Protein AF-A0A8T5V1B7-F1 (afdb_monomer_lite)

Secondary structure (DSSP, 8-state):
-----HHHHHHHHHHHHHHHHHHHHHTS-HHHHHHHHHHHHHHHHH-SS--HHHHHHHHHHHHHHHHHHT-

pLDDT: mean 72.94, std 13.26, range [41.91, 89.44]

Organism: NCBI:txid2874285

Sequence (71 aa):
MKFRKSSENKIQENQKKSKDLLKKASNCKTEELENLLKLIETTTVTSKDTDNDLLMAKTMVTSRLASIRDK

Structure (mmCIF, N/CA/C/O backbone):
data_AF-A0A8T5V1B7-F1
#
_entry.id   AF-A0A8T5V1B7-F1
#
loop_
_atom_site.group_PDB
_atom_site.id
_atom_site.type_symbol
_atom_site.label_atom_id
_atom_site.label_alt_id
_atom_site.label_comp_id
_atom_site.label_asym_id
_atom_sit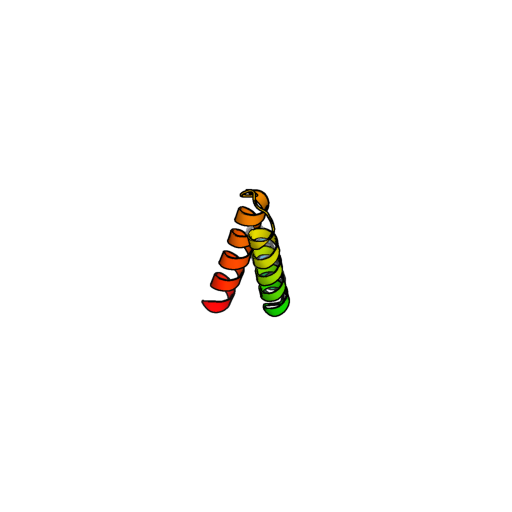e.label_entity_id
_atom_site.label_seq_id
_atom_site.pdbx_PDB_ins_code
_atom_site.Cartn_x
_atom_site.Cartn_y
_atom_site.Cartn_z
_atom_site.occupancy
_atom_site.B_iso_or_equiv
_atom_site.auth_seq_id
_atom_site.auth_comp_id
_atom_site.auth_asym_id
_atom_site.auth_atom_id
_atom_site.pdbx_PDB_model_num
ATOM 1 N N . MET A 1 1 ? -54.921 10.788 9.451 1.00 41.91 1 MET A N 1
ATOM 2 C CA . MET A 1 1 ? -54.129 9.895 8.572 1.00 41.91 1 MET A CA 1
ATOM 3 C C . MET A 1 1 ? -52.650 10.052 8.910 1.00 41.91 1 MET A C 1
ATOM 5 O O . MET A 1 1 ? -52.158 11.171 8.868 1.00 41.91 1 MET A O 1
ATOM 9 N N . LYS A 1 2 ? -51.955 8.980 9.317 1.00 53.12 2 LYS A N 1
ATOM 10 C CA . LYS A 1 2 ? -50.514 8.999 9.637 1.00 53.12 2 LYS A CA 1
ATOM 11 C C . LYS A 1 2 ? -49.751 8.219 8.570 1.00 53.12 2 LYS A C 1
ATOM 13 O O . LYS A 1 2 ? -49.730 7.001 8.650 1.00 53.12 2 LYS A O 1
ATOM 18 N N . PHE A 1 3 ? -49.088 8.900 7.638 1.00 56.66 3 PHE A N 1
ATOM 19 C CA . PHE A 1 3 ? -48.089 8.267 6.769 1.00 56.66 3 PHE A CA 1
ATOM 20 C C . PHE A 1 3 ? -46.984 9.254 6.390 1.00 56.66 3 PHE A C 1
ATOM 22 O O . PHE A 1 3 ? -47.073 9.939 5.378 1.00 56.66 3 PHE A O 1
ATOM 29 N N . ARG A 1 4 ? -45.923 9.308 7.203 1.00 58.84 4 ARG A N 1
ATOM 30 C CA . ARG A 1 4 ? -44.585 9.783 6.807 1.00 58.84 4 ARG A CA 1
ATOM 31 C C . ARG A 1 4 ? -43.537 9.038 7.641 1.00 58.84 4 ARG A C 1
ATOM 33 O O . ARG A 1 4 ? -43.214 9.483 8.731 1.00 58.84 4 ARG A O 1
ATOM 40 N N . LYS A 1 5 ? -43.067 7.875 7.175 1.00 54.94 5 LYS A N 1
ATOM 41 C CA . LYS A 1 5 ? -41.910 7.154 7.763 1.00 54.94 5 LYS A CA 1
ATOM 42 C C . LYS A 1 5 ? -41.002 6.457 6.733 1.00 54.94 5 LYS A C 1
ATOM 44 O O . LYS A 1 5 ? -40.129 5.686 7.103 1.00 54.94 5 LYS A O 1
ATOM 49 N N . SER A 1 6 ? -41.182 6.693 5.429 1.00 53.59 6 SER A N 1
ATOM 50 C CA . SER A 1 6 ? -40.465 5.904 4.410 1.00 53.59 6 SER A CA 1
ATOM 51 C C . SER A 1 6 ? -39.054 6.410 4.068 1.00 53.59 6 SER A C 1
ATOM 53 O O . SER A 1 6 ? -38.291 5.659 3.464 1.00 53.59 6 SER A O 1
ATOM 55 N N . SER A 1 7 ? -38.690 7.651 4.407 1.00 53.47 7 SER A N 1
ATOM 56 C CA . SER A 1 7 ? -37.392 8.237 4.029 1.00 53.47 7 SER A CA 1
ATOM 57 C C . SER A 1 7 ? -36.257 7.907 5.005 1.00 53.47 7 SER A C 1
ATOM 59 O O . SER A 1 7 ? -35.120 7.753 4.567 1.00 53.47 7 SER A O 1
ATOM 61 N N . GLU A 1 8 ? -36.546 7.730 6.297 1.00 53.34 8 GLU A N 1
ATOM 62 C CA . GLU A 1 8 ? -35.529 7.420 7.320 1.00 53.34 8 GLU A CA 1
ATOM 63 C C . GLU A 1 8 ? -34.896 6.032 7.126 1.00 53.34 8 GLU A C 1
ATOM 65 O O . GLU A 1 8 ? -33.683 5.882 7.275 1.00 53.34 8 GLU A O 1
ATOM 70 N N . ASN A 1 9 ? -35.675 5.035 6.689 1.00 53.72 9 ASN A N 1
ATOM 71 C CA . ASN A 1 9 ? -35.175 3.670 6.480 1.00 53.72 9 ASN A CA 1
ATOM 72 C C . ASN A 1 9 ? -34.156 3.565 5.330 1.00 53.72 9 ASN A C 1
ATOM 74 O O . ASN A 1 9 ? -33.159 2.857 5.462 1.00 53.72 9 ASN A O 1
ATOM 78 N N . LYS A 1 10 ? -34.345 4.305 4.225 1.00 51.84 10 LYS A N 1
ATOM 79 C CA . LYS A 1 10 ? -33.398 4.293 3.088 1.00 51.84 10 LYS A CA 1
ATOM 80 C C . LYS A 1 10 ? -32.051 4.933 3.433 1.00 51.84 10 LYS A C 1
ATOM 82 O O . LYS A 1 10 ? -31.013 4.500 2.936 1.00 51.84 10 LYS A O 1
ATOM 87 N N . ILE A 1 11 ? -32.053 5.959 4.285 1.00 56.81 11 ILE A N 1
ATOM 88 C CA . ILE A 1 11 ? -30.826 6.638 4.726 1.00 56.81 11 ILE A CA 1
ATOM 89 C C . ILE A 1 11 ? -30.018 5.709 5.642 1.00 56.81 11 ILE A C 1
ATOM 91 O O . ILE A 1 11 ? -28.804 5.585 5.475 1.00 56.81 11 ILE A O 1
ATOM 95 N N . GLN A 1 12 ? -30.687 4.996 6.553 1.00 56.84 12 GLN A N 1
ATOM 96 C CA . GLN A 1 12 ? -30.032 4.022 7.429 1.00 56.84 12 GLN A CA 1
ATOM 97 C C . GLN A 1 12 ? -29.469 2.815 6.664 1.00 56.84 12 GLN A C 1
ATOM 99 O O . GLN A 1 12 ? -28.353 2.386 6.957 1.00 56.84 12 GLN A O 1
ATOM 104 N N . GLU A 1 13 ? -30.172 2.296 5.650 1.00 58.59 13 GLU A N 1
ATOM 105 C CA . GLU A 1 13 ? -29.653 1.208 4.805 1.00 58.59 13 GLU A CA 1
ATOM 106 C C . GLU A 1 13 ? -28.384 1.604 4.043 1.00 58.59 13 GLU A C 1
ATOM 108 O O . GLU A 1 13 ? -27.415 0.839 4.009 1.00 58.59 13 GLU A O 1
ATOM 113 N N . ASN A 1 14 ? -28.352 2.810 3.468 1.00 58.47 14 ASN A N 1
ATOM 114 C CA . ASN A 1 14 ? -27.178 3.297 2.745 1.00 58.4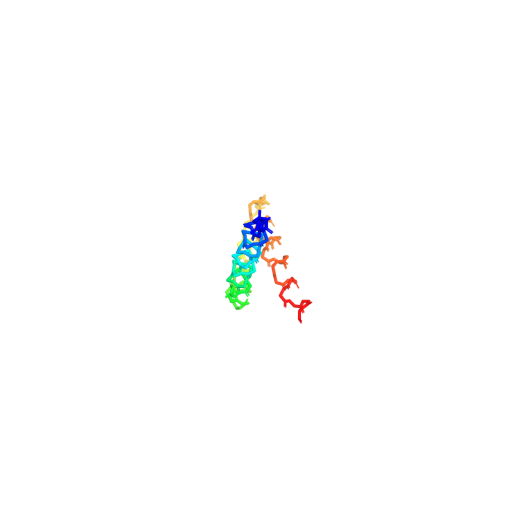7 14 ASN A CA 1
ATOM 115 C C . ASN A 1 14 ? -25.984 3.544 3.675 1.00 58.47 14 ASN A C 1
ATOM 117 O O . ASN A 1 14 ? -24.855 3.226 3.305 1.00 58.47 14 ASN A O 1
ATOM 121 N N . GLN A 1 15 ? -26.215 4.042 4.896 1.00 59.88 15 GLN A N 1
ATOM 122 C CA . GLN A 1 15 ? -25.161 4.169 5.909 1.00 59.88 15 GLN A CA 1
ATOM 123 C C . GLN A 1 15 ? -24.638 2.812 6.395 1.00 59.88 15 GLN A C 1
ATOM 125 O O . GLN A 1 15 ? -23.460 2.679 6.719 1.00 59.88 15 GLN A O 1
ATOM 130 N N . LYS A 1 16 ? -25.496 1.790 6.454 1.00 68.38 16 LYS A N 1
ATOM 131 C CA . LYS A 1 16 ? -25.092 0.438 6.848 1.00 68.38 16 LYS A CA 1
ATOM 132 C C . LYS A 1 16 ? -24.235 -0.221 5.764 1.00 68.38 16 LYS A C 1
ATOM 134 O O . LYS A 1 16 ? -23.168 -0.738 6.075 1.00 68.38 16 LYS A O 1
ATOM 139 N N . LYS A 1 17 ? -24.626 -0.094 4.490 1.00 68.62 17 LYS A N 1
ATOM 140 C CA . LYS A 1 17 ? -23.835 -0.579 3.343 1.00 68.62 17 LYS A CA 1
ATOM 141 C C . LYS A 1 17 ? -22.463 0.079 3.243 1.00 68.62 17 LYS A C 1
ATOM 143 O O . LYS A 1 17 ? -21.478 -0.615 3.013 1.00 68.62 17 LYS A O 1
ATOM 148 N N . SER A 1 18 ? -22.378 1.396 3.419 1.00 66.69 18 SER A N 1
ATOM 149 C CA . SER A 1 18 ? -21.092 2.101 3.384 1.00 66.69 18 SER A CA 1
ATOM 150 C C . SER A 1 18 ? -20.205 1.732 4.573 1.00 66.69 18 SER A C 1
ATOM 152 O O . SER A 1 18 ? -19.009 1.524 4.385 1.00 66.69 18 SER A O 1
ATOM 154 N N . LYS A 1 19 ? -20.776 1.541 5.771 1.00 72.81 19 LYS A N 1
ATOM 155 C CA . LYS A 1 19 ? -20.045 0.999 6.928 1.00 72.81 19 LYS A CA 1
ATOM 156 C C . LYS A 1 19 ? -19.549 -0.426 6.691 1.00 72.81 19 LYS A C 1
ATOM 158 O O . LYS A 1 19 ? -18.408 -0.709 7.032 1.00 72.81 19 LYS A O 1
ATOM 163 N N . ASP A 1 20 ? -20.347 -1.296 6.081 1.00 69.94 20 ASP A N 1
ATOM 164 C CA . ASP A 1 20 ? -19.941 -2.671 5.762 1.00 69.94 20 ASP A CA 1
ATOM 165 C C . ASP A 1 20 ? -18.848 -2.712 4.686 1.00 69.94 20 ASP A C 1
ATOM 167 O O . ASP A 1 20 ? -17.897 -3.487 4.801 1.00 69.94 20 ASP A O 1
ATOM 171 N N . LEU A 1 21 ? -18.932 -1.844 3.672 1.00 66.19 21 LEU A N 1
ATOM 172 C CA . LEU A 1 21 ? -17.880 -1.667 2.667 1.00 66.19 21 LEU A CA 1
ATOM 173 C C . LEU A 1 21 ? -16.592 -1.127 3.290 1.00 66.19 21 LEU A C 1
ATOM 175 O O . LEU A 1 21 ? -15.522 -1.655 3.008 1.00 66.19 21 LEU A O 1
ATOM 179 N N . LEU A 1 22 ? -16.688 -0.143 4.188 1.00 58.97 22 LEU A N 1
ATOM 180 C CA . LEU A 1 22 ? -15.548 0.359 4.957 1.00 58.97 22 LEU A CA 1
ATOM 181 C C . LEU A 1 22 ? -14.936 -0.732 5.832 1.00 58.97 22 LEU A C 1
ATOM 183 O O . LEU A 1 22 ? -13.715 -0.835 5.886 1.00 58.97 22 LEU A O 1
ATOM 187 N N . LYS A 1 23 ? -15.767 -1.569 6.466 1.00 63.78 23 LYS A N 1
ATOM 188 C CA . LYS A 1 23 ? -15.325 -2.683 7.311 1.00 63.78 23 LYS A CA 1
ATOM 189 C C . LYS A 1 23 ? -14.600 -3.753 6.493 1.00 63.78 23 LYS A C 1
ATOM 191 O O . LYS A 1 23 ? -13.552 -4.240 6.904 1.00 63.78 23 LYS A O 1
ATOM 196 N N . LYS A 1 24 ? -15.113 -4.074 5.301 1.00 62.59 24 LYS A N 1
ATOM 197 C CA . LYS A 1 24 ? -14.449 -4.968 4.338 1.00 62.59 24 LYS A CA 1
ATOM 198 C C . LYS A 1 24 ? -13.147 -4.373 3.814 1.00 62.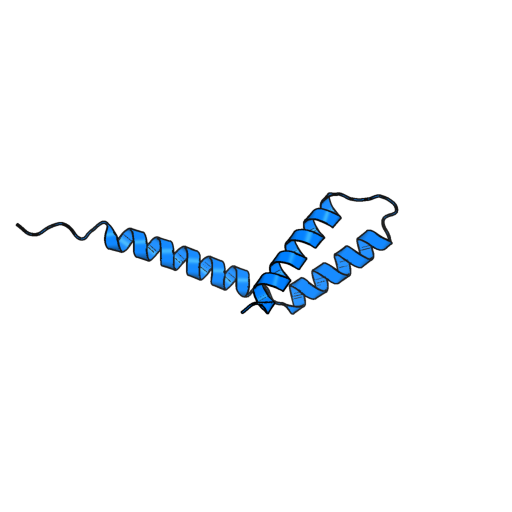59 24 LYS A C 1
ATOM 200 O O . LYS A 1 24 ? -12.137 -5.062 3.808 1.00 62.59 24 LYS A O 1
ATOM 205 N N . ALA A 1 25 ? -13.143 -3.090 3.460 1.00 56.78 25 ALA A N 1
ATOM 206 C CA . ALA A 1 25 ? -11.933 -2.389 3.055 1.00 56.78 25 ALA A CA 1
ATOM 207 C C . ALA A 1 25 ? -10.910 -2.319 4.200 1.00 56.78 25 ALA A C 1
ATOM 209 O O . ALA A 1 25 ? -9.708 -2.281 3.952 1.00 56.78 25 ALA A O 1
ATOM 210 N N . SER A 1 26 ? -11.342 -2.232 5.465 1.00 59.00 26 SER A N 1
ATOM 211 C CA . SER A 1 26 ? -10.449 -2.218 6.639 1.00 59.00 26 SER A CA 1
ATOM 212 C C . SER A 1 26 ? -9.957 -3.601 7.037 1.00 59.00 26 SER A C 1
ATOM 214 O O . SER A 1 26 ? -8.960 -3.696 7.731 1.00 59.00 26 SER A O 1
ATOM 216 N N . ASN A 1 27 ? -10.631 -4.654 6.574 1.00 64.81 27 ASN A N 1
ATOM 217 C CA . ASN A 1 27 ? -10.188 -6.036 6.729 1.00 64.81 27 ASN A CA 1
ATOM 218 C C . ASN A 1 27 ? -9.220 -6.470 5.618 1.00 64.81 27 ASN A C 1
ATOM 220 O O . ASN A 1 27 ? -8.867 -7.646 5.557 1.00 64.81 27 ASN A O 1
ATOM 224 N N . CYS A 1 28 ? -8.801 -5.555 4.735 1.00 67.50 28 CYS A N 1
ATOM 225 C CA . CYS A 1 28 ? -7.607 -5.775 3.927 1.00 67.50 28 CYS A CA 1
ATOM 226 C C . CYS A 1 28 ? -6.463 -6.032 4.913 1.00 67.50 28 CYS A C 1
ATOM 228 O O . CYS A 1 28 ? -6.202 -5.183 5.769 1.00 67.50 28 CYS A O 1
ATOM 230 N N . LYS A 1 29 ? -5.899 -7.245 4.898 1.00 72.81 29 LYS A N 1
ATOM 231 C CA . LYS A 1 29 ? -5.015 -7.683 5.977 1.00 72.81 29 LYS A CA 1
ATOM 232 C C . LYS A 1 29 ? -3.796 -6.776 5.998 1.00 72.81 29 LYS A C 1
ATOM 234 O O . LYS A 1 29 ? -3.158 -6.566 4.969 1.00 72.81 29 LYS A O 1
ATOM 239 N N . THR A 1 30 ? -3.470 -6.252 7.170 1.00 75.00 30 THR A N 1
ATOM 240 C CA . THR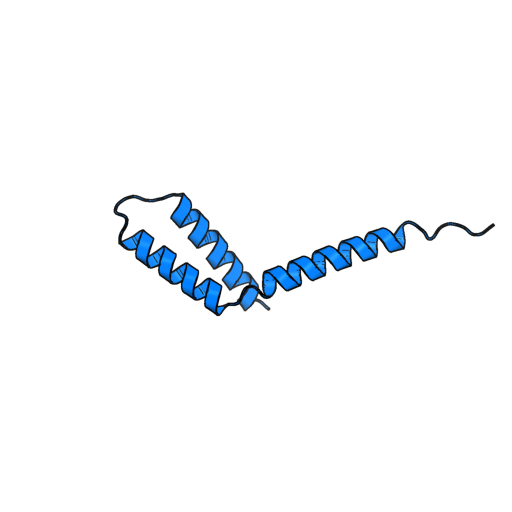 A 1 30 ? -2.322 -5.363 7.375 1.00 75.00 30 THR A CA 1
ATOM 241 C C . THR A 1 30 ? -1.035 -6.000 6.848 1.00 75.00 30 THR A C 1
ATOM 243 O O . THR A 1 30 ? -0.265 -5.340 6.165 1.00 75.00 30 THR A O 1
ATOM 246 N N . GLU A 1 31 ? -0.881 -7.313 7.041 1.00 79.50 31 GLU A N 1
ATOM 247 C CA . GLU A 1 31 ? 0.225 -8.117 6.505 1.00 79.50 31 GLU A CA 1
ATOM 248 C C . GLU A 1 31 ? 0.302 -8.100 4.969 1.00 79.50 31 GLU A C 1
ATOM 250 O O . GLU A 1 31 ? 1.384 -8.013 4.393 1.00 79.50 31 GLU A O 1
ATOM 255 N N . GLU A 1 32 ? -0.840 -8.168 4.280 1.00 82.38 32 GLU A N 1
ATOM 256 C CA . GLU A 1 32 ? -0.889 -8.125 2.813 1.00 82.38 32 GLU A CA 1
ATOM 257 C C . GLU A 1 32 ? -0.497 -6.730 2.304 1.00 82.38 32 GLU A C 1
ATOM 259 O O . GLU A 1 32 ? 0.255 -6.622 1.338 1.00 82.38 32 GLU A O 1
ATOM 264 N N . LEU A 1 33 ? -0.939 -5.668 2.989 1.00 83.38 33 LEU A N 1
ATOM 265 C CA . LEU A 1 33 ? -0.566 -4.279 2.691 1.00 83.38 33 LEU A CA 1
ATOM 266 C C . LEU A 1 33 ? 0.926 -4.007 2.937 1.00 83.38 33 LEU A C 1
ATOM 268 O O . LEU A 1 33 ? 1.568 -3.355 2.115 1.00 83.38 33 LEU A O 1
ATOM 272 N N . GLU A 1 34 ? 1.494 -4.521 4.028 1.00 84.44 34 GLU A N 1
ATOM 273 C CA . GLU A 1 34 ? 2.927 -4.407 4.335 1.00 84.44 34 GLU A CA 1
ATOM 274 C C . GLU A 1 34 ? 3.791 -5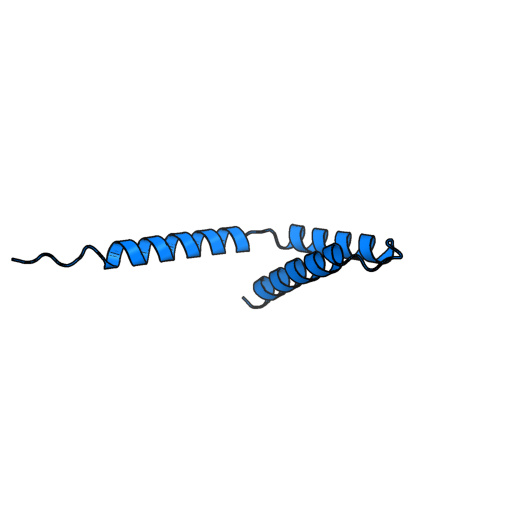.155 3.312 1.00 84.44 34 GLU A C 1
ATOM 276 O O . GLU A 1 34 ? 4.795 -4.622 2.832 1.00 84.44 34 GLU A O 1
ATOM 281 N N . ASN A 1 35 ? 3.372 -6.359 2.912 1.00 87.38 35 ASN A N 1
ATOM 282 C CA . ASN A 1 35 ? 4.042 -7.114 1.855 1.00 87.38 35 ASN A CA 1
ATOM 283 C C . ASN A 1 35 ? 3.989 -6.378 0.510 1.00 87.38 35 ASN A C 1
ATOM 285 O O . ASN A 1 35 ? 5.000 -6.318 -0.193 1.00 87.38 35 ASN A O 1
ATOM 289 N N . LEU A 1 36 ? 2.844 -5.776 0.167 1.00 86.56 36 LEU A N 1
ATOM 290 C CA . LEU A 1 36 ? 2.696 -4.977 -1.052 1.00 86.56 36 LEU A CA 1
ATOM 291 C C . LEU A 1 36 ? 3.624 -3.756 -1.040 1.00 86.56 36 LEU A C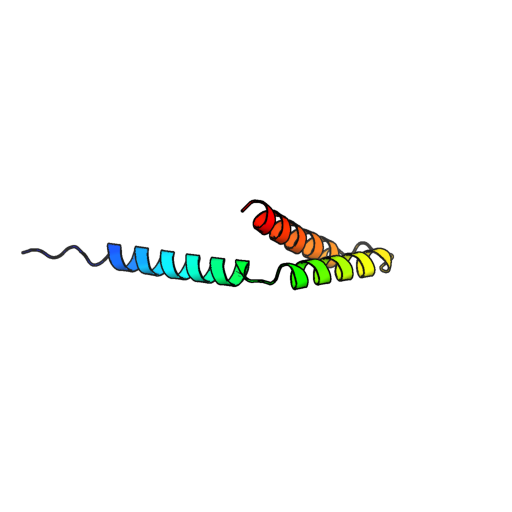 1
ATOM 293 O O . LEU A 1 36 ? 4.280 -3.474 -2.041 1.00 86.56 36 LEU A O 1
ATOM 297 N N . LEU A 1 37 ? 3.711 -3.059 0.099 1.00 87.56 37 LEU A N 1
ATOM 298 C CA . LEU A 1 37 ? 4.588 -1.902 0.271 1.00 87.56 37 LEU A CA 1
ATOM 299 C C . LEU A 1 37 ? 6.054 -2.281 0.046 1.00 87.56 37 LEU A C 1
ATOM 301 O O . LEU A 1 37 ? 6.756 -1.612 -0.707 1.00 87.56 37 LEU A O 1
ATOM 305 N N . LYS A 1 38 ? 6.497 -3.392 0.641 1.00 89.31 38 LYS A N 1
ATOM 306 C CA . LYS A 1 38 ? 7.870 -3.890 0.499 1.00 89.31 38 LYS A CA 1
ATOM 307 C C . LYS A 1 38 ? 8.202 -4.259 -0.948 1.00 89.31 38 LYS A C 1
ATOM 309 O O . LYS A 1 38 ? 9.314 -4.013 -1.416 1.00 89.31 38 LYS A O 1
ATOM 314 N N . LEU A 1 39 ? 7.237 -4.832 -1.665 1.00 89.44 39 LEU A N 1
ATOM 315 C CA . LEU A 1 39 ? 7.390 -5.190 -3.071 1.00 89.44 39 LEU A CA 1
ATOM 316 C C . LEU A 1 39 ? 7.519 -3.930 -3.937 1.00 89.44 39 LEU A C 1
ATOM 318 O O . LEU A 1 39 ? 8.483 -3.825 -4.686 1.00 89.44 39 LEU A O 1
ATOM 322 N N . ILE A 1 40 ? 6.645 -2.936 -3.736 1.00 86.62 40 ILE A N 1
ATOM 323 C CA . ILE A 1 40 ? 6.715 -1.624 -4.403 1.00 86.62 40 ILE A CA 1
ATOM 324 C C . ILE A 1 40 ? 8.068 -0.955 -4.149 1.00 86.62 40 ILE A C 1
ATOM 326 O O . ILE A 1 40 ? 8.698 -0.476 -5.087 1.00 86.62 40 ILE A O 1
ATOM 330 N N . GLU A 1 41 ? 8.554 -0.944 -2.908 1.00 85.88 41 GLU A N 1
ATOM 331 C CA . GLU A 1 41 ? 9.852 -0.351 -2.568 1.00 85.88 41 GLU A CA 1
ATOM 332 C C . GLU A 1 41 ? 11.015 -1.065 -3.252 1.00 85.88 41 GLU A C 1
ATOM 334 O O . GLU A 1 41 ? 11.896 -0.408 -3.803 1.00 85.88 41 GLU A O 1
ATOM 339 N N . THR A 1 42 ? 10.986 -2.397 -3.288 1.00 88.12 42 THR A N 1
ATOM 340 C CA . THR A 1 42 ? 12.005 -3.193 -3.982 1.00 88.12 42 THR A CA 1
ATOM 341 C C . THR A 1 42 ? 11.997 -2.890 -5.479 1.00 88.12 42 THR A C 1
ATOM 343 O O . THR A 1 42 ? 13.051 -2.628 -6.055 1.00 88.12 42 THR A O 1
ATOM 346 N N . THR A 1 43 ? 10.811 -2.850 -6.095 1.00 85.62 43 THR A N 1
ATOM 347 C CA . THR A 1 43 ? 10.652 -2.536 -7.518 1.00 85.62 43 THR A CA 1
ATOM 348 C C . THR A 1 43 ? 11.119 -1.116 -7.829 1.00 85.62 43 THR A C 1
ATOM 350 O O . THR A 1 43 ? 11.858 -0.940 -8.793 1.00 85.62 43 THR A O 1
ATOM 353 N N . THR A 1 44 ? 10.792 -0.141 -6.974 1.00 81.12 44 THR A N 1
ATOM 354 C CA . THR A 1 44 ? 11.202 1.268 -7.124 1.00 81.12 44 THR A CA 1
ATOM 355 C C . THR A 1 44 ? 12.723 1.436 -7.028 1.00 81.12 44 THR A C 1
ATOM 357 O O . THR A 1 44 ? 13.301 2.245 -7.742 1.00 81.12 44 THR A O 1
ATOM 360 N N . VAL A 1 45 ? 13.394 0.669 -6.158 1.00 81.94 45 VAL A N 1
ATOM 361 C CA . VAL A 1 45 ? 14.866 0.679 -6.042 1.00 81.94 45 VAL A CA 1
ATOM 362 C C . VAL A 1 45 ? 15.526 0.043 -7.269 1.00 81.94 45 VAL A C 1
ATOM 364 O O . VAL A 1 45 ? 16.593 0.480 -7.695 1.00 81.94 45 VAL A O 1
ATOM 367 N N . THR A 1 46 ? 14.907 -0.990 -7.845 1.00 80.06 46 THR A N 1
ATOM 368 C CA . THR A 1 46 ? 15.426 -1.652 -9.052 1.00 80.06 46 THR A CA 1
ATOM 369 C C . THR A 1 46 ? 15.126 -0.897 -10.347 1.00 80.06 46 THR A C 1
ATOM 371 O O . THR A 1 46 ? 15.902 -0.998 -11.299 1.00 80.06 46 THR A O 1
ATOM 374 N N . SER A 1 47 ? 14.027 -0.142 -10.410 1.00 74.81 47 SER A N 1
ATOM 375 C CA . SER A 1 47 ? 13.689 0.698 -11.557 1.00 74.81 47 SER A CA 1
ATOM 376 C C . SER A 1 47 ? 14.547 1.961 -11.534 1.00 74.81 47 SER A C 1
ATOM 378 O O . SER A 1 47 ? 14.450 2.770 -10.618 1.00 74.81 47 SER A O 1
ATOM 380 N N . LYS A 1 48 ? 15.394 2.150 -12.551 1.00 68.44 48 LYS A N 1
ATOM 381 C CA . LYS A 1 48 ? 16.190 3.383 -12.709 1.00 68.44 48 LYS A CA 1
ATOM 382 C C . LYS A 1 48 ? 15.339 4.619 -13.015 1.00 68.44 48 LYS A C 1
ATOM 384 O O . LYS A 1 48 ? 15.818 5.729 -12.809 1.00 68.44 48 LYS A O 1
ATOM 389 N N . ASP A 1 49 ? 14.110 4.417 -13.484 1.00 71.81 49 ASP A N 1
ATOM 390 C CA . ASP A 1 49 ? 13.163 5.478 -13.799 1.00 71.81 49 ASP A CA 1
ATOM 391 C C . ASP A 1 49 ? 12.129 5.644 -12.686 1.00 71.81 49 ASP A C 1
ATOM 393 O O . ASP A 1 49 ? 11.632 4.671 -12.113 1.00 71.81 49 ASP A O 1
ATOM 397 N N . THR A 1 50 ? 11.788 6.899 -12.397 1.00 70.06 50 THR A N 1
ATOM 398 C CA . THR A 1 50 ? 10.653 7.248 -11.542 1.00 70.06 50 THR A CA 1
ATOM 399 C C . THR A 1 50 ? 9.360 6.872 -12.245 1.00 70.06 50 THR A C 1
ATOM 401 O O . THR A 1 50 ? 8.832 7.624 -13.063 1.00 70.06 50 THR A O 1
ATOM 404 N N . ASP A 1 51 ? 8.855 5.692 -11.915 1.00 82.44 51 ASP A N 1
ATOM 405 C CA . ASP A 1 51 ? 7.539 5.251 -12.336 1.00 82.44 51 ASP A CA 1
ATOM 406 C C . ASP A 1 51 ? 6.473 5.902 -11.437 1.00 82.44 51 ASP A C 1
ATOM 408 O O . ASP A 1 51 ? 6.362 5.632 -10.233 1.00 82.44 51 ASP A O 1
ATOM 412 N N . ASN A 1 52 ? 5.708 6.818 -12.031 1.00 85.88 52 ASN A N 1
ATOM 413 C CA . ASN A 1 52 ? 4.634 7.539 -11.352 1.00 85.88 52 ASN A CA 1
ATOM 414 C C . ASN A 1 52 ? 3.553 6.590 -10.816 1.00 85.88 52 ASN A C 1
ATOM 416 O O . ASN A 1 52 ? 2.948 6.887 -9.781 1.00 85.88 52 ASN A O 1
ATOM 420 N N . ASP A 1 53 ? 3.347 5.439 -11.458 1.00 86.81 53 ASP A N 1
ATOM 421 C CA . ASP A 1 53 ? 2.357 4.460 -11.019 1.00 86.81 53 ASP A CA 1
ATOM 422 C C . ASP A 1 53 ? 2.830 3.738 -9.750 1.00 86.81 53 ASP A C 1
ATOM 424 O O . ASP A 1 53 ? 2.047 3.545 -8.815 1.00 86.81 53 ASP A O 1
ATOM 428 N N . LEU A 1 54 ? 4.130 3.435 -9.644 1.00 86.50 54 LEU A N 1
ATOM 429 C CA . LEU A 1 54 ? 4.745 2.883 -8.428 1.00 86.50 54 LEU A CA 1
ATOM 430 C C . LEU A 1 54 ? 4.683 3.874 -7.255 1.00 86.50 54 LEU A C 1
ATOM 432 O O . LEU A 1 54 ? 4.365 3.482 -6.128 1.00 86.50 54 LEU A O 1
ATOM 436 N N . LEU A 1 55 ? 4.917 5.165 -7.507 1.00 87.31 55 LEU A N 1
ATOM 437 C CA . LEU A 1 55 ? 4.775 6.225 -6.499 1.00 87.31 55 LEU A CA 1
ATOM 438 C C . LEU A 1 55 ? 3.327 6.378 -6.015 1.00 87.31 55 LEU A C 1
ATOM 440 O O . LEU A 1 55 ? 3.074 6.513 -4.810 1.00 87.31 55 LEU A O 1
ATOM 444 N N . MET A 1 56 ? 2.364 6.326 -6.937 1.00 88.88 56 MET A N 1
ATOM 445 C CA . MET A 1 56 ? 0.944 6.388 -6.602 1.00 88.88 56 MET A CA 1
ATOM 446 C C . MET A 1 56 ? 0.514 5.159 -5.791 1.00 88.88 56 MET A C 1
ATOM 448 O O . MET A 1 56 ? -0.125 5.307 -4.745 1.00 88.88 56 MET A O 1
ATOM 452 N N . ALA A 1 57 ? 0.946 3.961 -6.195 1.00 88.50 57 ALA A N 1
ATOM 453 C CA . ALA A 1 57 ? 0.702 2.724 -5.459 1.00 88.50 57 ALA A CA 1
ATOM 454 C C . ALA A 1 57 ? 1.290 2.781 -4.039 1.00 88.50 57 ALA A C 1
ATOM 456 O O . ALA A 1 57 ? 0.586 2.477 -3.070 1.00 88.50 57 ALA A O 1
ATOM 457 N N . LYS A 1 58 ? 2.538 3.255 -3.889 1.00 87.44 58 LYS A N 1
ATOM 458 C CA . LYS A 1 58 ? 3.171 3.470 -2.577 1.00 87.44 58 LYS A CA 1
ATOM 459 C C . LYS A 1 58 ? 2.314 4.378 -1.702 1.00 87.44 58 LYS A C 1
ATOM 461 O O . LYS A 1 58 ? 2.028 4.043 -0.553 1.00 87.44 58 LYS A O 1
ATOM 466 N N . THR A 1 59 ? 1.865 5.503 -2.248 1.00 88.31 59 THR A N 1
ATOM 467 C CA . THR A 1 59 ? 1.075 6.499 -1.515 1.00 88.31 59 THR A CA 1
ATOM 468 C C . THR A 1 59 ? -0.243 5.904 -1.019 1.00 88.31 59 THR A C 1
ATOM 470 O O . THR A 1 59 ? -0.545 6.000 0.169 1.00 88.31 59 THR A O 1
ATOM 473 N N . MET A 1 60 ? -0.984 5.202 -1.880 1.00 88.12 60 MET A N 1
ATOM 474 C CA . MET A 1 60 ? -2.258 4.572 -1.514 1.00 88.12 60 MET A CA 1
ATOM 475 C C . MET A 1 60 ? -2.103 3.530 -0.400 1.00 88.12 60 MET A C 1
ATOM 477 O O . MET A 1 60 ? -2.876 3.535 0.563 1.00 88.12 60 MET A O 1
ATOM 481 N N . VAL A 1 61 ? -1.096 2.658 -0.505 1.00 87.00 61 VAL A N 1
ATOM 482 C CA . VAL A 1 61 ? -0.817 1.623 0.503 1.00 87.00 61 VAL A CA 1
ATOM 483 C C . VAL A 1 61 ? -0.415 2.258 1.835 1.00 87.00 61 VAL A C 1
ATOM 485 O O . VAL A 1 61 ? -0.938 1.882 2.884 1.00 87.00 61 VAL A O 1
ATOM 488 N N . THR A 1 62 ? 0.448 3.275 1.801 1.00 87.00 62 THR A N 1
ATOM 489 C CA . THR A 1 62 ? 0.920 3.963 3.012 1.00 87.00 62 THR A CA 1
ATOM 490 C C . THR A 1 62 ? -0.218 4.713 3.710 1.00 87.00 62 THR A C 1
ATOM 492 O O . THR A 1 62 ? -0.392 4.576 4.921 1.00 87.00 62 THR A O 1
ATOM 495 N N . SER A 1 63 ? -1.054 5.442 2.960 1.00 87.31 63 SER A N 1
ATOM 496 C CA . SER A 1 63 ? -2.254 6.097 3.501 1.00 87.31 63 SER A CA 1
ATOM 497 C C . SER A 1 63 ? -3.218 5.090 4.125 1.00 87.31 63 SER A C 1
ATOM 499 O O . SER A 1 63 ? -3.835 5.371 5.155 1.00 87.31 63 SER A O 1
ATOM 501 N N . ARG A 1 64 ? -3.336 3.894 3.534 1.00 83.50 64 ARG A N 1
ATOM 502 C CA . ARG A 1 64 ? -4.176 2.835 4.089 1.00 83.50 64 ARG A CA 1
ATOM 503 C C . ARG A 1 64 ? -3.623 2.288 5.399 1.00 83.50 64 ARG A C 1
ATOM 505 O O . ARG A 1 64 ? -4.389 2.155 6.348 1.00 83.50 64 ARG A O 1
ATOM 512 N N . LEU A 1 65 ? -2.321 2.018 5.463 1.00 84.12 65 LEU A N 1
ATOM 513 C CA . LEU A 1 65 ? -1.646 1.557 6.679 1.00 84.12 65 LEU A CA 1
ATOM 514 C C . LEU A 1 65 ? -1.737 2.587 7.813 1.00 84.12 65 LEU A C 1
ATOM 516 O O . LEU A 1 65 ? -2.052 2.216 8.941 1.00 84.12 65 LEU A O 1
ATOM 520 N N . ALA A 1 66 ? -1.540 3.876 7.516 1.00 82.69 66 ALA A N 1
ATOM 521 C CA . ALA A 1 66 ? -1.695 4.956 8.493 1.00 82.69 66 ALA A CA 1
ATOM 522 C C . ALA A 1 66 ? -3.120 4.994 9.073 1.00 82.69 66 ALA A C 1
ATOM 524 O O . ALA A 1 66 ? -3.300 4.979 10.287 1.00 82.69 66 ALA A O 1
ATOM 525 N N . SER A 1 67 ? -4.138 4.905 8.210 1.00 81.00 67 SER A N 1
ATOM 526 C CA . SER A 1 67 ? -5.543 4.855 8.634 1.00 81.00 67 SER A CA 1
ATOM 527 C C . SER A 1 67 ? -5.898 3.628 9.486 1.00 81.00 67 SER A C 1
ATOM 529 O O . SER A 1 67 ? -6.900 3.678 10.200 1.00 81.00 67 SER A O 1
ATOM 531 N N . ILE A 1 68 ? -5.156 2.521 9.376 1.00 77.62 68 ILE A N 1
ATOM 532 C CA . ILE A 1 68 ? -5.355 1.323 10.208 1.00 77.62 68 ILE A CA 1
ATOM 533 C C . ILE A 1 68 ? -4.678 1.493 11.576 1.00 77.62 68 ILE A C 1
ATOM 535 O O . ILE A 1 68 ? -5.221 1.016 12.567 1.00 77.62 68 ILE A O 1
ATOM 539 N N . ARG A 1 69 ? -3.522 2.169 11.631 1.00 67.19 69 ARG A N 1
ATOM 540 C CA . ARG A 1 69 ? -2.751 2.418 12.862 1.00 67.19 69 ARG A CA 1
ATOM 541 C C . ARG A 1 69 ? -3.371 3.464 13.793 1.00 67.19 69 ARG A C 1
ATOM 543 O O . ARG A 1 69 ? -3.200 3.336 14.997 1.00 67.19 69 ARG A O 1
ATOM 550 N N . ASP A 1 70 ? -4.079 4.458 13.260 1.00 59.25 70 ASP A N 1
ATOM 551 C CA . ASP A 1 70 ? -4.747 5.525 14.035 1.00 59.25 70 ASP A CA 1
ATOM 552 C C . ASP A 1 70 ? -6.097 5.100 14.666 1.00 59.25 70 ASP A C 1
ATOM 554 O O . ASP A 1 70 ? -6.948 5.940 14.969 1.00 59.25 70 ASP A O 1
ATOM 558 N N . LYS A 1 71 ? -6.337 3.795 14.841 1.00 51.81 71 LYS A N 1
ATOM 559 C CA . LYS A 1 71 ? -7.601 3.233 15.335 1.00 51.81 71 LYS A CA 1
ATOM 560 C C . LYS A 1 71 ? -7.408 2.441 16.619 1.00 51.81 71 LYS A C 1
ATOM 562 O O . LYS A 1 71 ? -8.305 2.552 17.484 1.00 51.81 71 LYS A O 1
#

Radius of gyration: 19.78 Å; chains: 1; bounding box: 70×18×29 Å

Foldseek 3Di:
DDDDDDPVVVVVVVVVVVVVVVVVLLPPPLVVLVVQLVVLVVVCVVDPDPDVVSVVSNVVSVVSNVVNVVD